Protein AF-A0A7Z2GE14-F1 (afdb_monomer_lite)

pLDDT: mean 82.76, std 15.71, range [41.56, 97.31]

Radius of gyration: 16.71 Å; chains: 1; bounding box: 50×32×50 Å

Organism: NCBI:txid2571747

Foldseek 3Di:
DFDKDKDWDDDPQWIKIKIWTDDPDPDPTDIDMQLATANDPVVNVVVVVVVVPFDADPLRATEDAQVVLVVRVVRRQPPPPLCPPPDWAGKDAAQQDPLGEGIDTDDDPDRCPVRCVSCVSSVVSCSNHYHYDDPVVVVVVVVVD

Structure (mmCIF, N/CA/C/O backbone):
data_AF-A0A7Z2GE14-F1
#
_entry.id   AF-A0A7Z2GE14-F1
#
loop_
_atom_site.group_PDB
_atom_site.id
_atom_site.type_symbol
_atom_site.label_atom_id
_atom_site.label_alt_id
_atom_site.label_comp_id
_atom_site.label_asym_id
_atom_site.label_entity_id
_atom_site.label_seq_id
_atom_site.pdbx_PDB_ins_code
_atom_site.Cartn_x
_atom_site.Cartn_y
_atom_site.Cartn_z
_atom_site.occupancy
_atom_site.B_iso_or_equiv
_atom_site.auth_seq_id
_atom_site.auth_comp_id
_atom_site.auth_asym_id
_atom_site.auth_atom_id
_atom_site.pdbx_PDB_model_num
ATOM 1 N N . MET A 1 1 ? 5.988 11.086 -23.458 1.00 41.56 1 MET A N 1
ATOM 2 C CA . MET A 1 1 ? 5.661 10.904 -22.033 1.00 41.56 1 MET A CA 1
ATOM 3 C C . MET A 1 1 ? 4.250 10.358 -22.035 1.00 41.56 1 MET A C 1
ATOM 5 O O . MET A 1 1 ? 3.370 11.052 -22.533 1.00 41.56 1 MET A O 1
ATOM 9 N N . ASP A 1 2 ? 4.077 9.086 -21.679 1.00 53.09 2 ASP A N 1
ATOM 10 C CA . ASP A 1 2 ? 2.764 8.438 -21.691 1.00 53.09 2 ASP A CA 1
ATOM 11 C C . ASP A 1 2 ? 1.831 9.194 -20.743 1.00 53.09 2 ASP A C 1
ATOM 13 O O . ASP A 1 2 ? 2.216 9.536 -19.623 1.00 53.09 2 ASP A O 1
ATOM 17 N N . ALA A 1 3 ? 0.632 9.535 -21.212 1.00 55.38 3 ALA A N 1
ATOM 18 C CA . ALA A 1 3 ? -0.340 10.235 -20.389 1.00 55.38 3 ALA A CA 1
ATOM 19 C C . ALA A 1 3 ? -0.845 9.265 -19.312 1.00 55.38 3 ALA A C 1
ATOM 21 O O . ALA A 1 3 ? -1.649 8.374 -19.591 1.00 55.38 3 ALA A O 1
ATOM 22 N N . ALA A 1 4 ? -0.341 9.418 -18.089 1.00 75.50 4 ALA A N 1
ATOM 23 C CA . ALA A 1 4 ? -0.911 8.777 -16.917 1.00 75.50 4 ALA A CA 1
ATOM 24 C C . ALA A 1 4 ? -2.027 9.676 -16.376 1.00 75.5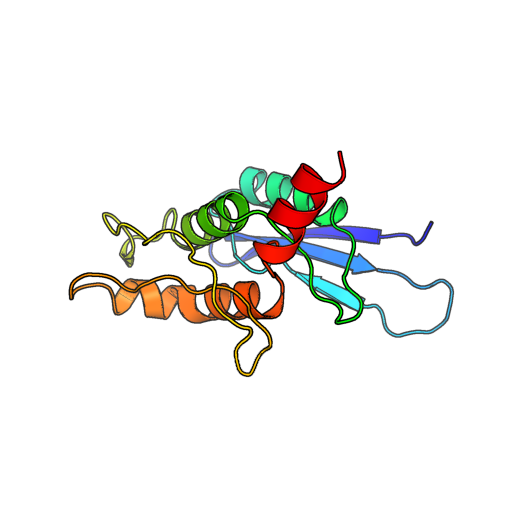0 4 ALA A C 1
ATOM 26 O O . ALA A 1 4 ? -1.770 10.807 -15.960 1.00 75.50 4 ALA A O 1
ATOM 27 N N . SER A 1 5 ? -3.264 9.188 -16.393 1.00 87.62 5 SER A N 1
ATOM 28 C CA . SER A 1 5 ? -4.360 9.806 -15.644 1.00 87.62 5 SER A CA 1
ATOM 29 C C . SER A 1 5 ? -4.538 9.066 -14.329 1.00 87.62 5 SER A C 1
ATOM 31 O O . SER A 1 5 ? -4.380 7.844 -14.274 1.00 87.62 5 SER A O 1
ATOM 33 N N . TRP A 1 6 ? -4.903 9.784 -13.278 1.00 91.75 6 TRP A N 1
ATOM 34 C CA . TRP A 1 6 ? -5.150 9.194 -11.973 1.00 91.75 6 TRP A CA 1
ATOM 35 C C . TRP A 1 6 ? -6.415 9.765 -11.345 1.00 91.75 6 TRP A C 1
ATOM 37 O O . TRP A 1 6 ? -6.845 10.864 -11.691 1.00 91.75 6 TRP A O 1
ATOM 47 N N . ASP A 1 7 ? -7.001 8.994 -10.436 1.00 94.69 7 ASP A N 1
ATOM 48 C CA . ASP A 1 7 ? -8.168 9.384 -9.652 1.00 94.69 7 ASP A CA 1
ATOM 49 C C . ASP A 1 7 ? -8.055 8.840 -8.222 1.00 94.69 7 ASP A C 1
ATOM 51 O O . ASP A 1 7 ? -7.312 7.888 -7.968 1.00 94.69 7 ASP A O 1
ATOM 55 N N . ILE A 1 8 ? -8.790 9.443 -7.289 1.00 96.00 8 ILE A N 1
ATOM 56 C CA . ILE A 1 8 ? -8.926 8.968 -5.912 1.00 96.00 8 ILE A CA 1
ATOM 57 C C . ILE A 1 8 ? -10.396 8.742 -5.615 1.00 96.00 8 ILE A C 1
ATOM 59 O O . ILE A 1 8 ? -11.186 9.684 -5.530 1.00 96.00 8 ILE A O 1
ATOM 63 N N . VAL A 1 9 ? -10.724 7.476 -5.394 1.00 96.25 9 VAL A N 1
ATOM 64 C CA . VAL A 1 9 ? -12.078 7.004 -5.136 1.00 96.25 9 VAL A CA 1
ATOM 65 C C . VAL A 1 9 ? -12.262 6.702 -3.659 1.00 96.25 9 VAL A C 1
ATOM 67 O O . VAL A 1 9 ? -11.378 6.150 -3.001 1.00 96.25 9 VAL A O 1
ATOM 70 N N . GLU A 1 10 ? -13.431 7.052 -3.140 1.00 96.19 10 GLU A N 1
ATOM 71 C CA . GLU A 1 10 ? -13.859 6.675 -1.800 1.00 96.19 10 GLU A CA 1
ATOM 72 C C . GLU A 1 10 ? -14.776 5.449 -1.878 1.00 96.19 10 GLU A C 1
ATOM 74 O O . GLU A 1 10 ? -15.734 5.418 -2.650 1.00 96.19 10 GLU A O 1
ATOM 79 N N . ALA A 1 11 ? -14.498 4.438 -1.059 1.00 90.38 11 ALA A N 1
ATOM 80 C CA . ALA A 1 11 ? -15.353 3.277 -0.872 1.00 90.38 11 ALA A CA 1
ATOM 81 C C . ALA A 1 11 ? -15.363 2.880 0.607 1.00 90.38 11 ALA A C 1
ATOM 83 O O . ALA A 1 11 ? -14.312 2.711 1.225 1.00 90.38 11 ALA A O 1
ATOM 84 N N . SER A 1 12 ? -16.558 2.729 1.183 1.00 88.50 12 SER A N 1
ATOM 85 C CA . SER A 1 12 ? -16.739 2.330 2.588 1.00 88.50 12 SER A CA 1
ATOM 86 C C . SER A 1 12 ? -15.988 3.227 3.590 1.00 88.50 12 SER A C 1
ATOM 88 O O . SER A 1 12 ? -15.430 2.734 4.568 1.00 88.50 12 SER A O 1
ATOM 90 N N . GLY A 1 13 ? -15.958 4.542 3.337 1.00 92.44 13 GLY A N 1
ATOM 91 C CA . GLY A 1 13 ? -15.285 5.526 4.195 1.00 92.44 13 GLY A CA 1
ATOM 92 C C . GLY A 1 13 ? -13.757 5.487 4.122 1.00 92.44 13 GLY A C 1
ATOM 93 O O . GLY A 1 13 ? -13.087 5.989 5.023 1.00 92.44 13 GLY A O 1
ATOM 94 N N . ARG A 1 14 ? -13.192 4.845 3.093 1.00 95.00 14 ARG A N 1
ATOM 95 C CA . ARG A 1 14 ? -11.748 4.762 2.861 1.00 95.00 14 ARG A CA 1
ATOM 96 C C . ARG A 1 14 ? -11.409 5.125 1.428 1.00 95.00 14 ARG A C 1
ATOM 98 O O . ARG A 1 14 ? -12.209 4.927 0.520 1.00 95.00 14 ARG A O 1
ATOM 105 N N . TYR A 1 15 ? -10.198 5.620 1.226 1.00 97.31 15 TYR A N 1
ATOM 106 C CA . TYR A 1 15 ? -9.755 6.176 -0.046 1.00 97.31 15 TYR A CA 1
ATOM 107 C C . TYR A 1 15 ? -8.769 5.237 -0.735 1.00 97.31 15 TYR A C 1
ATOM 109 O O . TYR A 1 15 ? -7.879 4.685 -0.089 1.00 97.31 15 TYR A O 1
ATOM 117 N N . LYS A 1 16 ? -8.906 5.064 -2.047 1.00 96.75 16 LYS A N 1
ATOM 118 C CA . LYS A 1 16 ? -7.936 4.378 -2.904 1.00 96.75 16 LYS A CA 1
ATOM 119 C C . LYS A 1 16 ? -7.588 5.265 -4.084 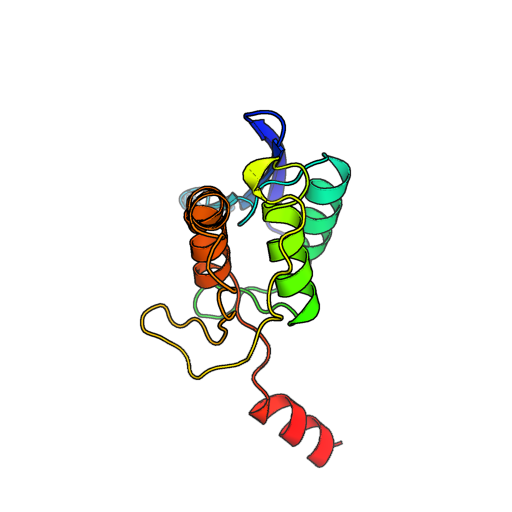1.00 96.75 16 LYS A C 1
ATOM 121 O O . LYS A 1 16 ? -8.466 5.926 -4.629 1.00 96.75 16 LYS A O 1
ATOM 126 N N . TRP A 1 17 ? -6.332 5.242 -4.505 1.00 96.62 17 TRP A N 1
ATOM 127 C CA . TRP A 1 17 ? -5.946 5.845 -5.774 1.00 96.62 17 TRP A CA 1
ATOM 128 C C . TRP A 1 17 ? -5.985 4.806 -6.897 1.00 96.62 17 TRP A C 1
ATOM 130 O O . TRP A 1 17 ? -5.793 3.612 -6.664 1.00 96.62 17 TRP A O 1
ATOM 140 N N . LEU A 1 18 ? -6.229 5.277 -8.116 1.00 94.31 18 LEU A N 1
ATOM 141 C CA . LEU A 1 18 ? -6.227 4.523 -9.365 1.00 94.31 18 LEU A CA 1
ATOM 142 C C . LEU A 1 18 ? -5.343 5.270 -10.361 1.00 94.31 18 LEU A C 1
ATOM 144 O O . LEU A 1 18 ? -5.498 6.475 -10.528 1.00 94.31 18 LEU A O 1
ATOM 148 N N . VAL A 1 19 ? -4.445 4.570 -11.043 1.00 91.06 19 VAL A N 1
ATOM 149 C CA . VAL A 1 19 ? -3.607 5.110 -12.119 1.00 91.06 19 VAL A CA 1
ATOM 150 C C . VAL A 1 19 ? -3.881 4.318 -13.387 1.00 91.06 19 VAL A C 1
ATOM 152 O O . VAL A 1 19 ? -3.768 3.094 -13.399 1.00 91.06 19 VAL A O 1
ATOM 155 N N . SER A 1 20 ? -4.232 5.024 -14.456 1.00 87.38 20 SER A N 1
ATOM 156 C CA . SE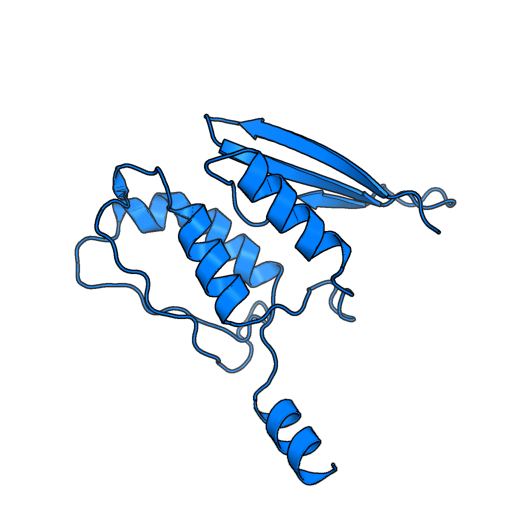R A 1 20 ? -4.382 4.467 -15.798 1.00 87.38 20 SER A CA 1
ATOM 157 C C . SER A 1 20 ? -3.196 4.900 -16.644 1.00 87.38 20 SER A C 1
ATOM 159 O O . SER A 1 20 ? -2.972 6.095 -16.836 1.00 87.38 20 SER A O 1
ATOM 161 N N . PHE A 1 21 ? -2.444 3.933 -17.160 1.00 79.81 21 PHE A N 1
ATOM 162 C CA . PHE A 1 21 ? -1.358 4.196 -18.097 1.00 79.81 21 PHE A CA 1
ATOM 163 C C . PHE A 1 21 ? -1.907 4.052 -19.517 1.00 79.81 21 PHE A C 1
ATOM 165 O O . PHE A 1 21 ? -2.244 2.945 -19.951 1.00 79.81 21 PHE A O 1
ATOM 172 N N . GLY A 1 22 ? -2.042 5.176 -20.222 1.00 66.94 22 GLY A N 1
ATOM 173 C CA . GLY A 1 22 ? -2.377 5.173 -21.641 1.00 66.94 22 GLY A CA 1
ATOM 174 C C . GLY A 1 22 ? -1.178 4.737 -22.479 1.00 66.94 22 GLY A C 1
ATOM 175 O O . GLY A 1 22 ? -0.074 5.224 -22.260 1.00 66.94 22 GLY A O 1
ATOM 176 N N . SER A 1 23 ? -1.388 3.865 -23.465 1.00 57.06 23 SER A N 1
ATOM 177 C CA . SER A 1 23 ? -0.441 3.692 -24.571 1.00 57.06 23 SER A CA 1
ATOM 178 C C . SER A 1 23 ? -0.926 4.467 -25.793 1.00 57.06 23 SER A C 1
ATOM 180 O O . SER A 1 23 ? -2.118 4.475 -26.092 1.00 57.06 23 SER A O 1
ATOM 182 N N . MET A 1 24 ? -0.008 5.072 -26.554 1.00 53.16 24 MET A N 1
ATOM 183 C CA . MET A 1 24 ? -0.334 5.655 -27.870 1.00 53.16 24 MET A CA 1
ATOM 184 C C . MET A 1 24 ? -0.692 4.586 -28.926 1.00 53.16 24 MET A C 1
ATOM 186 O O . MET A 1 24 ? -1.156 4.914 -30.015 1.00 53.16 24 MET A O 1
ATOM 190 N N . THR A 1 25 ? -0.481 3.305 -28.617 1.00 56.06 25 THR A N 1
ATOM 191 C CA . THR A 1 25 ? -0.890 2.130 -29.400 1.00 56.06 25 THR A CA 1
ATOM 192 C C . THR A 1 25 ? -2.193 1.528 -28.853 1.00 56.06 25 THR A C 1
ATOM 194 O O . THR A 1 25 ? -2.521 1.763 -27.693 1.00 56.06 25 THR A O 1
ATOM 197 N N . PRO A 1 26 ? -2.944 0.720 -29.628 1.00 54.22 26 PRO A N 1
ATOM 198 C CA . PRO A 1 26 ? -4.194 0.083 -29.186 1.00 54.22 26 PRO A CA 1
ATOM 199 C C . PRO A 1 26 ? -3.974 -1.075 -28.187 1.00 54.22 26 PRO A C 1
ATOM 201 O O . PRO A 1 26 ? -4.666 -2.092 -28.242 1.00 54.22 26 PRO A O 1
ATOM 204 N N . ALA A 1 27 ? -2.991 -0.960 -27.291 1.00 59.88 27 ALA A N 1
ATOM 205 C CA . ALA A 1 27 ? -2.827 -1.899 -26.194 1.00 59.88 27 ALA A CA 1
ATOM 206 C C . ALA A 1 27 ? -3.930 -1.66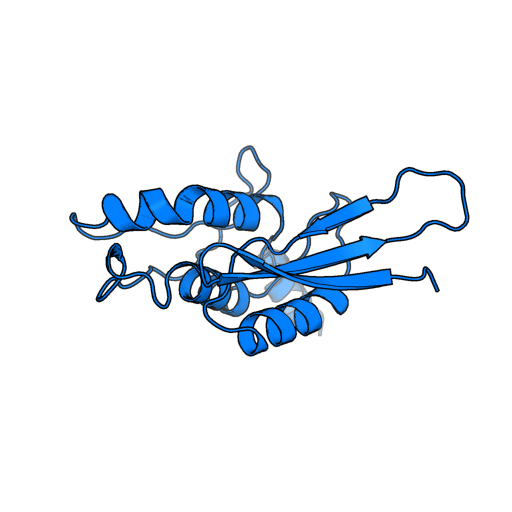6 -25.143 1.00 59.88 27 ALA A C 1
ATOM 208 O O . ALA A 1 27 ? -4.431 -0.545 -25.005 1.00 59.88 27 ALA A O 1
ATOM 209 N N . PRO A 1 28 ? -4.341 -2.711 -24.404 1.00 59.56 28 PRO A N 1
ATOM 210 C CA . PRO A 1 28 ? -5.288 -2.545 -23.312 1.00 59.56 28 PRO A CA 1
ATOM 211 C C . PRO A 1 28 ? -4.737 -1.547 -22.288 1.00 59.56 28 PRO A C 1
ATOM 213 O O . PRO A 1 28 ? -3.579 -1.647 -21.877 1.00 59.56 28 PRO A O 1
ATOM 216 N N . LEU A 1 29 ? -5.583 -0.600 -21.870 1.00 65.25 29 LEU A N 1
ATOM 217 C CA . LEU A 1 29 ? -5.293 0.304 -20.759 1.00 65.25 29 LEU A CA 1
ATOM 218 C C . LEU A 1 29 ? -4.870 -0.528 -19.548 1.00 65.25 29 LEU A C 1
ATOM 220 O O . LEU A 1 29 ? -5.632 -1.372 -19.073 1.00 65.25 29 LEU A O 1
ATOM 224 N N . SER A 1 30 ? -3.658 -0.292 -19.049 1.00 75.38 30 SER A N 1
ATOM 225 C CA . SER A 1 30 ? -3.241 -0.891 -17.785 1.00 75.38 30 SER A CA 1
ATOM 226 C C . SER A 1 30 ? -3.685 0.024 -16.652 1.00 75.38 30 SER A C 1
ATOM 228 O O . SER A 1 30 ? -3.297 1.192 -16.589 1.00 75.38 30 SER A O 1
ATOM 230 N N . VAL A 1 31 ? -4.548 -0.501 -15.786 1.00 83.19 31 VAL A N 1
ATOM 231 C CA . VAL A 1 31 ? -5.017 0.188 -14.583 1.00 83.19 31 VAL A CA 1
ATOM 232 C C . VAL A 1 31 ? -4.332 -0.445 -13.382 1.00 83.19 31 VAL A C 1
ATOM 234 O O . VAL A 1 31 ? -4.260 -1.671 -13.276 1.00 83.19 31 VAL A O 1
ATOM 237 N N . ARG A 1 32 ? -3.820 0.387 -12.479 1.00 87.94 32 ARG A N 1
ATOM 238 C CA . ARG A 1 32 ? -3.292 -0.036 -11.180 1.00 87.94 32 ARG A CA 1
ATOM 239 C C . ARG A 1 32 ? -3.975 0.743 -10.074 1.00 87.94 32 ARG A C 1
ATOM 241 O O . ARG A 1 32 ? -4.135 1.951 -10.197 1.00 87.94 32 ARG A O 1
ATOM 248 N N . ASP A 1 33 ? -4.345 0.065 -9.001 1.00 92.38 33 ASP A N 1
ATOM 249 C CA . ASP A 1 33 ? -4.891 0.681 -7.801 1.00 92.38 33 ASP A CA 1
ATOM 250 C C . ASP A 1 33 ? -3.910 0.601 -6.629 1.00 92.38 33 ASP A C 1
ATOM 252 O O . ASP A 1 33 ? -2.913 -0.130 -6.651 1.00 92.38 33 ASP A O 1
ATOM 256 N N . SER A 1 34 ? -4.204 1.373 -5.589 1.00 95.00 34 SER A N 1
ATOM 257 C CA . SER A 1 34 ? -3.466 1.314 -4.339 1.00 95.00 34 SER A CA 1
ATOM 258 C C . SER A 1 34 ? -3.586 -0.064 -3.685 1.00 95.00 34 SER A C 1
ATOM 260 O O . SER A 1 34 ? -4.674 -0.628 -3.534 1.00 95.00 34 SER A O 1
ATOM 262 N N . ALA A 1 35 ? -2.452 -0.593 -3.218 1.00 94.94 35 ALA A N 1
ATOM 263 C CA . ALA A 1 35 ? -2.406 -1.882 -2.525 1.00 94.94 35 ALA A CA 1
ATOM 264 C C . ALA A 1 35 ? -3.210 -1.890 -1.210 1.00 94.94 35 ALA A C 1
ATOM 266 O O . ALA A 1 35 ? -3.677 -2.942 -0.777 1.00 94.94 35 ALA A O 1
ATOM 267 N N . VAL A 1 36 ? -3.380 -0.720 -0.590 1.00 95.00 36 VAL A N 1
ATOM 268 C CA . VAL A 1 36 ? -4.166 -0.508 0.632 1.00 95.00 36 VAL A CA 1
ATOM 269 C C . VAL A 1 36 ? -5.195 0.594 0.400 1.00 95.00 36 VAL A C 1
ATOM 271 O O . VAL A 1 36 ? -5.054 1.414 -0.507 1.00 95.00 36 VAL A O 1
ATOM 274 N N . SER A 1 37 ? -6.229 0.621 1.225 1.00 95.25 37 SER A N 1
ATOM 275 C CA . SER A 1 37 ? -7.156 1.739 1.363 1.00 95.25 37 SER A CA 1
ATOM 276 C C . SER A 1 37 ? -6.744 2.614 2.549 1.00 95.25 37 SER A C 1
ATOM 278 O O . SER A 1 37 ? -6.296 2.106 3.579 1.00 95.25 37 SER A O 1
ATOM 280 N N . PHE A 1 38 ? -6.903 3.926 2.426 1.00 95.88 38 PHE A N 1
ATOM 281 C CA . PHE A 1 38 ? -6.444 4.922 3.395 1.00 95.88 38 PHE A CA 1
ATOM 282 C C . PHE A 1 38 ? -7.608 5.509 4.190 1.00 95.88 38 PHE A C 1
ATOM 284 O O . PHE A 1 38 ? -8.734 5.568 3.698 1.00 95.88 38 PHE A O 1
ATOM 291 N N . ALA A 1 39 ? -7.343 5.952 5.421 1.00 94.75 39 ALA A N 1
ATOM 292 C CA . ALA A 1 39 ? -8.376 6.534 6.277 1.00 94.75 39 ALA A CA 1
ATOM 293 C C . ALA A 1 39 ? -8.778 7.949 5.828 1.00 94.75 39 ALA A C 1
ATOM 295 O O . ALA A 1 39 ? -9.888 8.393 6.105 1.00 94.75 39 ALA A O 1
ATOM 296 N N . THR A 1 40 ? -7.885 8.655 5.130 1.00 96.19 40 THR A N 1
ATOM 297 C CA . THR A 1 40 ? -8.125 10.007 4.620 1.00 96.19 40 THR A CA 1
ATOM 298 C C . THR A 1 40 ? -7.694 10.129 3.164 1.00 96.19 40 THR A C 1
ATOM 300 O O . THR A 1 40 ? -6.858 9.362 2.675 1.00 96.19 40 THR A O 1
ATOM 303 N N . ARG A 1 41 ? -8.257 11.124 2.471 1.00 97.00 41 ARG A N 1
ATOM 304 C CA . ARG A 1 41 ? -7.868 11.466 1.102 1.00 97.00 41 ARG A CA 1
ATOM 305 C C . ARG A 1 41 ? -6.397 11.881 1.023 1.00 97.00 41 ARG A C 1
ATOM 307 O O . ARG A 1 41 ? -5.681 11.368 0.174 1.00 97.00 41 ARG A O 1
ATOM 314 N N . ASP A 1 42 ? -5.937 12.715 1.953 1.00 97.31 42 ASP A N 1
ATOM 315 C CA . ASP A 1 42 ? -4.552 13.204 2.010 1.00 97.31 42 ASP A CA 1
ATOM 316 C C . ASP A 1 42 ? -3.527 12.063 2.120 1.00 97.31 42 ASP A C 1
ATOM 318 O O . ASP A 1 42 ? -2.459 12.110 1.510 1.00 97.31 42 ASP A O 1
ATOM 322 N N . GLU A 1 43 ? -3.845 11.008 2.877 1.00 96.44 43 GLU A N 1
ATOM 323 C CA . GLU A 1 43 ? -2.995 9.817 2.968 1.00 96.44 43 GLU A CA 1
ATOM 324 C C . GLU A 1 43 ? -2.912 9.075 1.627 1.00 96.44 43 GLU A C 1
ATOM 326 O O . GLU A 1 43 ? -1.821 8.661 1.226 1.00 96.44 43 GLU A O 1
ATOM 331 N N . ALA A 1 44 ? -4.037 8.957 0.913 1.00 97.31 44 ALA A N 1
ATOM 332 C CA . ALA A 1 44 ? -4.068 8.370 -0.424 1.00 97.31 44 ALA A CA 1
ATOM 333 C C . ALA A 1 44 ? -3.300 9.226 -1.444 1.00 97.31 44 ALA A C 1
ATOM 335 O O . ALA A 1 44 ? -2.545 8.680 -2.244 1.00 97.31 44 ALA A O 1
ATOM 336 N N . GLU A 1 45 ? -3.437 10.553 -1.396 1.00 97.12 45 GLU A N 1
ATOM 337 C CA . GLU A 1 45 ? -2.706 11.490 -2.262 1.00 97.12 45 GLU A CA 1
ATOM 338 C C . GLU A 1 45 ? -1.196 11.419 -2.020 1.00 97.12 45 GLU A C 1
ATOM 340 O O . GLU A 1 45 ? -0.411 11.348 -2.969 1.00 97.12 45 GLU A O 1
ATOM 345 N N . LYS A 1 46 ? -0.778 11.362 -0.751 1.00 96.69 46 LYS A N 1
ATOM 346 C CA . LYS A 1 46 ? 0.631 11.202 -0.381 1.00 96.69 46 LYS A CA 1
ATOM 347 C C . LYS A 1 46 ? 1.205 9.892 -0.923 1.00 96.69 46 LYS A C 1
ATOM 349 O O . LYS A 1 46 ? 2.306 9.898 -1.479 1.00 96.69 46 LYS A O 1
ATOM 354 N N . ASP A 1 47 ? 0.486 8.778 -0.772 1.00 97.12 47 ASP A N 1
ATOM 355 C CA . ASP A 1 47 ? 0.955 7.493 -1.294 1.00 97.12 47 ASP A CA 1
ATOM 356 C C . ASP A 1 47 ? 0.959 7.441 -2.827 1.00 97.12 47 ASP A C 1
ATOM 358 O O . ASP A 1 47 ? 1.910 6.917 -3.405 1.00 97.12 47 ASP A O 1
ATOM 362 N N . LEU A 1 48 ? -0.043 8.026 -3.490 1.00 96.12 48 LEU A N 1
ATOM 363 C CA . LEU A 1 48 ? -0.066 8.167 -4.947 1.00 96.12 48 LEU A CA 1
ATOM 364 C C . LEU A 1 48 ? 1.161 8.943 -5.435 1.00 96.12 48 LEU A C 1
ATOM 366 O O . LEU A 1 48 ? 1.849 8.500 -6.353 1.00 96.12 48 LEU A O 1
ATOM 370 N N . GLY A 1 49 ? 1.476 10.068 -4.790 1.00 94.81 49 GLY A N 1
ATOM 371 C CA . GLY A 1 49 ? 2.671 10.850 -5.096 1.00 94.81 49 GLY A CA 1
ATOM 372 C C . GLY A 1 49 ? 3.952 10.028 -4.944 1.00 94.81 49 GLY A C 1
ATOM 373 O O . GLY A 1 49 ? 4.816 10.068 -5.818 1.00 94.81 49 GLY A O 1
ATOM 374 N N . ALA A 1 50 ? 4.068 9.224 -3.884 1.00 94.31 50 ALA A N 1
ATOM 375 C CA . ALA A 1 50 ? 5.198 8.310 -3.723 1.00 94.31 50 ALA A CA 1
ATOM 376 C C . ALA A 1 50 ? 5.231 7.237 -4.825 1.00 94.31 50 ALA A C 1
ATOM 378 O O . ALA A 1 50 ? 6.292 6.974 -5.386 1.00 94.31 50 ALA A O 1
ATOM 379 N N . PHE A 1 51 ? 4.080 6.656 -5.172 1.00 93.81 51 PHE A N 1
ATOM 380 C CA . PHE A 1 51 ? 3.949 5.616 -6.189 1.00 93.81 51 PHE A CA 1
ATOM 381 C C . PHE A 1 51 ? 4.345 6.093 -7.591 1.00 93.81 51 PHE A C 1
ATOM 383 O O . PHE A 1 51 ? 5.079 5.388 -8.279 1.00 93.81 51 PHE A O 1
ATOM 390 N N . LEU A 1 52 ? 3.919 7.291 -7.999 1.00 91.69 52 LEU A N 1
ATOM 391 C CA . LEU A 1 52 ? 4.236 7.855 -9.319 1.00 91.69 52 LEU A CA 1
ATOM 392 C C . LEU A 1 52 ? 5.741 8.091 -9.535 1.00 91.69 52 LEU A C 1
ATOM 394 O O . LEU A 1 52 ? 6.178 8.219 -10.674 1.00 91.69 52 LEU A O 1
ATOM 398 N N . ASN A 1 53 ? 6.531 8.122 -8.457 1.00 90.75 53 ASN A N 1
ATOM 399 C CA . ASN A 1 53 ? 7.988 8.245 -8.506 1.00 90.75 53 ASN A CA 1
ATOM 400 C C . ASN A 1 53 ? 8.720 6.889 -8.493 1.00 90.75 53 ASN A C 1
ATOM 402 O O . ASN A 1 53 ? 9.951 6.861 -8.511 1.00 90.75 53 ASN A O 1
ATOM 406 N N . LEU A 1 54 ? 8.000 5.764 -8.421 1.00 90.12 54 LEU A N 1
ATOM 407 C CA . LEU A 1 54 ? 8.609 4.437 -8.423 1.00 90.12 54 LEU A CA 1
ATOM 408 C C . LEU A 1 54 ? 8.821 3.931 -9.846 1.00 90.12 54 LEU A C 1
ATOM 410 O O . LEU A 1 54 ? 7.906 3.907 -10.667 1.00 90.12 54 LEU A O 1
ATOM 414 N N . GLU A 1 55 ? 10.016 3.409 -10.095 1.00 88.62 55 GLU A N 1
ATOM 415 C CA . GLU A 1 55 ? 10.295 2.665 -11.315 1.00 88.62 55 GLU A CA 1
ATOM 416 C C . GLU A 1 55 ? 9.874 1.196 -11.148 1.00 88.62 55 GLU A C 1
ATOM 418 O O . GLU A 1 55 ? 10.233 0.553 -10.149 1.00 88.62 55 GLU A O 1
ATOM 423 N N . PRO A 1 56 ? 9.113 0.635 -12.104 1.00 89.38 56 PRO A N 1
ATOM 424 C CA . PRO A 1 56 ? 8.789 -0.778 -12.086 1.00 89.38 56 PRO A CA 1
ATOM 425 C C . PRO A 1 56 ? 10.045 -1.615 -12.354 1.00 89.38 56 PRO A C 1
ATOM 427 O O . PRO A 1 56 ? 10.884 -1.298 -13.196 1.00 89.38 56 PRO A O 1
ATOM 430 N N . ARG A 1 57 ? 10.148 -2.740 -11.656 1.00 89.00 57 ARG A N 1
ATOM 431 C CA . ARG A 1 57 ? 11.108 -3.807 -11.938 1.00 89.00 57 ARG A CA 1
ATOM 432 C C . ARG A 1 57 ? 10.706 -4.558 -13.210 1.00 89.00 57 ARG A C 1
ATOM 434 O O . ARG A 1 57 ? 9.576 -4.460 -13.684 1.00 89.00 57 ARG A O 1
ATOM 441 N N . SER A 1 58 ? 11.614 -5.393 -13.715 1.00 86.94 58 SER A N 1
ATOM 442 C CA . SER A 1 58 ? 11.368 -6.260 -14.879 1.00 86.94 58 SER A CA 1
ATOM 443 C C . SER A 1 58 ? 10.204 -7.242 -14.696 1.00 86.94 58 SER A C 1
ATOM 445 O O . SER A 1 58 ? 9.610 -7.674 -15.676 1.00 86.94 58 SER A O 1
ATOM 447 N N . ASP A 1 59 ? 9.873 -7.584 -13.451 1.00 84.44 59 ASP A N 1
ATOM 448 C CA . ASP A 1 59 ? 8.743 -8.441 -13.072 1.00 84.44 59 ASP A CA 1
ATOM 449 C C . ASP A 1 59 ? 7.425 -7.658 -12.876 1.00 84.44 59 ASP A C 1
ATOM 451 O O . ASP A 1 59 ? 6.411 -8.232 -12.485 1.00 84.44 59 ASP A O 1
ATOM 455 N N . GLY A 1 60 ? 7.422 -6.345 -13.135 1.00 87.62 60 GLY A N 1
ATOM 456 C CA . GLY A 1 60 ? 6.251 -5.480 -12.993 1.00 87.62 60 GLY A CA 1
ATOM 457 C C . GLY A 1 60 ? 5.891 -5.104 -11.550 1.00 87.62 60 GLY A C 1
ATOM 458 O O . GLY A 1 60 ? 4.838 -4.488 -11.344 1.00 87.62 60 GLY A O 1
ATOM 459 N N . THR A 1 61 ? 6.733 -5.465 -10.575 1.00 92.19 61 THR A N 1
ATOM 460 C CA . THR A 1 61 ? 6.639 -5.048 -9.164 1.00 92.19 61 THR A CA 1
ATOM 461 C C . THR A 1 61 ? 7.471 -3.790 -8.908 1.00 92.19 61 THR A C 1
ATOM 463 O O . THR A 1 61 ? 8.214 -3.342 -9.775 1.00 92.19 61 THR A O 1
ATOM 466 N N . PHE A 1 62 ? 7.376 -3.204 -7.717 1.00 94.00 62 PHE A N 1
ATOM 467 C CA . PHE A 1 62 ? 8.098 -1.980 -7.361 1.00 94.00 62 PHE A CA 1
ATOM 468 C C . PHE A 1 62 ? 8.964 -2.198 -6.121 1.00 94.00 62 PHE A C 1
ATOM 470 O O . PHE A 1 62 ? 8.675 -3.061 -5.291 1.00 94.00 62 PHE A O 1
ATOM 477 N N . VAL A 1 63 ? 10.025 -1.406 -5.965 1.00 94.75 63 VAL A N 1
ATOM 478 C CA . VAL A 1 63 ? 10.855 -1.430 -4.751 1.00 94.75 63 VAL A CA 1
ATOM 479 C C . VAL A 1 63 ? 10.440 -0.295 -3.823 1.00 94.75 63 VAL A C 1
ATOM 481 O O . VAL A 1 63 ? 10.423 0.857 -4.237 1.00 94.75 63 VAL A O 1
ATOM 484 N N . ARG A 1 64 ? 10.156 -0.616 -2.560 1.00 94.94 64 ARG A N 1
ATOM 485 C CA . ARG A 1 64 ? 9.891 0.355 -1.488 1.00 94.94 64 ARG A CA 1
ATOM 486 C C . ARG A 1 64 ? 10.767 0.085 -0.272 1.00 94.94 64 ARG A C 1
ATOM 488 O O . ARG A 1 64 ? 11.256 -1.030 -0.082 1.00 94.94 64 ARG A O 1
ATOM 495 N N . SER A 1 65 ? 10.995 1.100 0.556 1.00 93.44 65 SER A N 1
ATOM 496 C CA . SER A 1 65 ? 11.760 0.926 1.791 1.00 93.44 65 SER A CA 1
ATOM 497 C C . SER A 1 65 ? 10.985 0.054 2.791 1.00 93.44 65 SER A C 1
ATOM 499 O O . SER A 1 65 ? 9.766 -0.077 2.708 1.00 93.44 65 SER A O 1
ATOM 501 N N . LYS A 1 66 ? 11.676 -0.544 3.773 1.00 92.94 66 LYS A N 1
ATOM 502 C CA . LYS A 1 66 ? 10.985 -1.258 4.864 1.00 92.94 66 LYS A CA 1
ATOM 503 C C . LYS A 1 66 ? 10.028 -0.343 5.624 1.00 92.94 66 LYS A C 1
ATOM 505 O O . LYS A 1 66 ? 8.929 -0.772 5.944 1.00 92.94 66 LYS A O 1
ATOM 510 N N . THR A 1 67 ? 10.452 0.895 5.872 1.00 92.44 67 THR A N 1
ATOM 511 C CA . THR A 1 67 ? 9.640 1.910 6.544 1.00 92.44 67 THR A CA 1
ATOM 512 C C . THR A 1 67 ? 8.381 2.216 5.742 1.00 92.44 67 THR A C 1
ATOM 514 O O . THR A 1 67 ? 7.311 2.284 6.325 1.00 92.44 67 THR A O 1
ATOM 517 N N . ASP A 1 68 ? 8.475 2.305 4.414 1.00 94.50 68 ASP A N 1
ATOM 518 C CA . ASP A 1 68 ? 7.307 2.591 3.574 1.00 94.50 68 ASP A CA 1
ATOM 519 C C . ASP A 1 68 ? 6.300 1.434 3.634 1.00 94.50 68 ASP A C 1
ATOM 521 O O . ASP A 1 68 ? 5.095 1.664 3.683 1.00 94.50 68 ASP A O 1
ATOM 525 N N . ILE A 1 69 ? 6.774 0.179 3.651 1.00 95.12 69 ILE A N 1
ATOM 526 C CA . ILE A 1 69 ? 5.885 -0.982 3.815 1.00 95.12 69 ILE A CA 1
ATOM 527 C C . ILE A 1 69 ? 5.279 -1.007 5.225 1.00 95.12 69 ILE A C 1
ATOM 529 O O . ILE A 1 69 ? 4.082 -1.257 5.349 1.00 95.12 69 ILE A O 1
ATOM 533 N N . ASP A 1 70 ? 6.055 -0.708 6.272 1.00 92.12 70 ASP A N 1
ATOM 534 C CA . ASP A 1 70 ? 5.540 -0.576 7.644 1.00 92.12 70 ASP A CA 1
ATOM 535 C C . ASP A 1 70 ? 4.441 0.507 7.725 1.00 92.12 70 ASP A C 1
ATOM 537 O O . ASP A 1 70 ? 3.396 0.289 8.338 1.00 92.12 70 ASP A O 1
ATOM 541 N N . GLU A 1 71 ? 4.640 1.658 7.073 1.00 92.94 71 GLU A N 1
ATOM 542 C CA . GLU A 1 71 ? 3.665 2.754 7.017 1.00 92.94 71 GLU A CA 1
ATOM 543 C C . GLU A 1 71 ? 2.398 2.374 6.246 1.00 92.94 71 GLU A C 1
ATOM 545 O O . GLU A 1 71 ? 1.299 2.710 6.686 1.00 92.94 71 GLU A O 1
ATOM 550 N N . LEU A 1 72 ? 2.521 1.638 5.138 1.00 94.94 72 LEU A N 1
ATOM 551 C CA . LEU A 1 72 ? 1.373 1.137 4.377 1.00 94.94 72 LEU A CA 1
ATOM 552 C C . LEU A 1 72 ? 0.569 0.099 5.165 1.00 94.94 72 LEU A C 1
ATOM 554 O O . LEU A 1 72 ? -0.661 0.144 5.159 1.00 94.94 72 LEU A O 1
ATOM 558 N N . LEU A 1 73 ? 1.244 -0.801 5.886 1.00 91.62 73 LEU A N 1
ATOM 559 C CA . LEU A 1 73 ? 0.587 -1.743 6.796 1.00 91.62 73 LEU A CA 1
ATOM 560 C C . LEU A 1 73 ? -0.146 -0.999 7.920 1.00 91.62 73 LEU A C 1
ATOM 562 O O . LEU A 1 73 ? -1.290 -1.326 8.226 1.00 91.62 73 LEU A O 1
ATOM 566 N N . ALA A 1 74 ? 0.472 0.039 8.492 1.00 90.25 74 ALA A N 1
ATOM 567 C CA . ALA A 1 74 ? -0.170 0.891 9.490 1.00 90.25 74 ALA A CA 1
ATOM 568 C C . ALA A 1 74 ? -1.362 1.676 8.910 1.00 90.25 74 ALA A C 1
ATOM 570 O O . ALA A 1 74 ? -2.378 1.845 9.584 1.00 90.25 74 ALA A O 1
ATOM 571 N N . ALA A 1 75 ? -1.272 2.142 7.663 1.00 92.50 75 ALA A N 1
ATOM 572 C CA . ALA A 1 75 ? -2.364 2.834 6.986 1.00 92.50 75 ALA A CA 1
ATOM 573 C C . ALA A 1 75 ? -3.563 1.908 6.746 1.00 92.50 75 ALA A C 1
ATOM 575 O O . ALA A 1 75 ? -4.694 2.312 7.020 1.00 92.50 75 ALA A O 1
ATOM 576 N N . ALA A 1 76 ? -3.320 0.659 6.329 1.00 90.94 76 ALA A N 1
ATOM 577 C CA . ALA A 1 76 ? -4.360 -0.343 6.084 1.00 90.94 76 ALA A CA 1
ATOM 578 C C . ALA A 1 76 ? -5.268 -0.557 7.306 1.00 90.94 76 ALA A C 1
ATOM 580 O O . ALA A 1 76 ? -6.470 -0.762 7.165 1.00 90.94 76 ALA A O 1
ATOM 581 N N . VAL A 1 77 ? -4.715 -0.459 8.515 1.00 89.00 77 VAL A N 1
ATOM 582 C CA . VAL A 1 77 ? -5.409 -0.788 9.773 1.00 89.00 77 VAL A CA 1
ATOM 583 C C . VAL A 1 77 ? -5.924 0.445 10.517 1.00 89.00 77 VAL A C 1
ATOM 585 O O . VAL A 1 77 ? -6.819 0.342 11.355 1.00 89.00 77 VAL A O 1
ATOM 588 N N . ARG A 1 78 ? -5.377 1.628 10.215 1.00 88.75 78 ARG A N 1
ATOM 589 C CA . ARG A 1 78 ? -5.739 2.891 10.864 1.00 88.75 78 ARG A CA 1
ATOM 590 C C . ARG A 1 78 ? -7.224 3.192 10.682 1.00 88.75 78 ARG A C 1
ATOM 592 O O . ARG A 1 78 ? -7.743 3.126 9.568 1.00 88.75 78 ARG A O 1
ATOM 599 N N . GLY A 1 79 ? -7.894 3.556 11.773 1.00 85.06 79 GLY A N 1
ATOM 600 C CA . GLY A 1 79 ? -9.324 3.876 11.770 1.00 85.06 79 GLY A CA 1
ATOM 601 C C . GLY A 1 79 ? -10.245 2.655 11.675 1.00 85.06 79 GLY A C 1
ATOM 602 O O . GLY A 1 79 ? -11.450 2.825 11.520 1.00 85.06 79 GLY A O 1
ATOM 603 N N . ARG A 1 80 ? -9.711 1.426 11.761 1.00 86.88 80 ARG A N 1
ATOM 604 C CA . ARG A 1 80 ? -10.517 0.208 11.905 1.00 86.88 80 ARG A CA 1
ATOM 605 C C . ARG A 1 80 ? -10.635 -0.137 13.385 1.00 86.88 80 ARG A C 1
ATOM 607 O O . ARG A 1 80 ? -9.638 -0.484 14.010 1.00 86.88 80 ARG A O 1
ATOM 614 N N . THR A 1 81 ? -11.852 -0.112 13.916 1.00 85.06 81 THR A N 1
ATOM 615 C CA . THR A 1 81 ? -12.150 -0.412 15.330 1.00 85.06 81 THR A CA 1
ATOM 616 C C . THR A 1 81 ? -11.610 -1.773 15.775 1.00 85.06 81 THR A C 1
ATOM 618 O O . THR A 1 81 ? -11.019 -1.891 16.840 1.00 85.06 81 THR A O 1
ATOM 621 N N . HIS A 1 82 ? -11.708 -2.797 14.922 1.00 82.19 82 HIS A N 1
ATOM 622 C CA . HIS A 1 82 ? -11.167 -4.137 15.191 1.00 82.19 82 HIS A CA 1
ATOM 623 C C . HIS A 1 82 ? -9.634 -4.208 15.262 1.00 82.19 82 HIS A C 1
ATOM 625 O O . HIS A 1 82 ? -9.096 -5.242 15.648 1.00 82.19 82 HIS A O 1
ATOM 631 N N . CYS A 1 83 ? -8.937 -3.149 14.850 1.00 82.75 83 CYS A N 1
ATOM 632 C CA . CYS A 1 83 ? -7.483 -3.062 14.841 1.00 82.75 83 CYS A CA 1
ATOM 633 C C . CYS A 1 83 ? -6.932 -2.104 15.910 1.00 82.75 83 CYS A C 1
ATOM 635 O O . CYS A 1 83 ? -5.720 -1.889 15.971 1.00 82.75 83 CYS A O 1
ATOM 637 N N . GLU A 1 84 ? -7.788 -1.502 16.738 1.00 79.06 84 GLU A N 1
ATOM 638 C CA . GLU A 1 84 ? -7.350 -0.580 17.785 1.00 79.06 84 GLU A CA 1
ATOM 639 C C . GLU A 1 84 ? -6.479 -1.287 18.830 1.00 79.06 84 GLU A C 1
ATOM 641 O O . GLU A 1 84 ? -6.751 -2.409 19.250 1.00 79.06 84 GLU A O 1
ATOM 646 N N . GLY A 1 85 ? -5.385 -0.636 19.235 1.00 72.50 85 GLY A N 1
ATOM 647 C CA . GLY A 1 85 ? -4.437 -1.186 20.212 1.00 72.50 85 GLY A CA 1
ATOM 648 C C . GLY A 1 85 ? -3.528 -2.302 19.682 1.00 72.50 85 GLY A C 1
ATOM 649 O O . GLY A 1 85 ? -2.630 -2.744 20.399 1.00 72.50 85 GLY A O 1
ATOM 650 N N . LEU A 1 86 ? -3.697 -2.728 18.427 1.00 74.31 86 LEU A N 1
ATOM 651 C CA . LEU A 1 86 ? -2.855 -3.746 17.810 1.00 74.31 86 LEU A CA 1
ATOM 652 C C . LEU A 1 86 ? -1.517 -3.144 17.336 1.00 74.31 86 LEU A C 1
ATOM 654 O O . LEU A 1 86 ? -1.466 -2.250 16.493 1.00 74.31 86 LEU A O 1
ATOM 658 N N . TRP A 1 87 ? -0.405 -3.689 17.845 1.00 65.62 87 TRP A N 1
ATOM 659 C CA . TRP A 1 87 ? 0.953 -3.412 17.360 1.00 65.62 87 TRP A CA 1
ATOM 660 C C . TRP A 1 87 ? 1.458 -4.366 16.256 1.00 65.62 87 TRP A C 1
ATOM 662 O O . TRP A 1 87 ? 1.769 -5.524 16.527 1.00 65.62 87 TRP A O 1
ATOM 672 N N . PHE A 1 88 ? 1.628 -3.873 15.026 1.00 70.62 88 PHE A N 1
ATOM 673 C CA . PHE A 1 88 ? 2.180 -4.660 13.914 1.00 70.62 88 PHE A CA 1
ATOM 674 C C . PHE A 1 88 ? 3.695 -4.833 14.052 1.00 70.62 88 PHE A C 1
ATOM 676 O O . PHE A 1 88 ? 4.435 -3.854 14.187 1.00 70.62 88 PHE A O 1
ATOM 683 N N . ALA A 1 89 ? 4.175 -6.078 13.971 1.00 67.50 89 ALA A N 1
ATOM 684 C CA . ALA A 1 89 ? 5.607 -6.324 13.906 1.00 67.50 89 ALA A CA 1
ATOM 685 C C . ALA A 1 89 ? 6.190 -5.748 12.612 1.00 67.50 89 ALA A C 1
ATOM 687 O O . ALA A 1 89 ? 5.639 -5.941 11.529 1.00 67.50 89 ALA A O 1
ATOM 688 N N . LYS A 1 90 ? 7.340 -5.079 12.736 1.00 85.31 90 LYS A N 1
ATOM 689 C CA . LYS A 1 90 ? 8.037 -4.475 11.598 1.00 85.31 90 LYS A CA 1
ATOM 690 C C . LYS A 1 90 ? 8.419 -5.506 10.545 1.00 85.31 90 LYS A C 1
ATOM 692 O O . LYS A 1 90 ? 8.824 -6.630 10.863 1.00 85.31 90 LYS A O 1
ATOM 697 N N . VAL A 1 91 ? 8.394 -5.069 9.296 1.00 90.62 91 VAL A N 1
ATOM 698 C CA . VAL A 1 91 ? 8.740 -5.856 8.121 1.00 90.62 91 VAL A CA 1
ATOM 699 C C . VAL A 1 91 ? 10.189 -6.345 8.185 1.00 90.62 91 VAL A C 1
ATOM 701 O O . VAL A 1 91 ? 11.169 -5.600 8.334 1.00 90.62 91 VAL A O 1
ATOM 704 N N 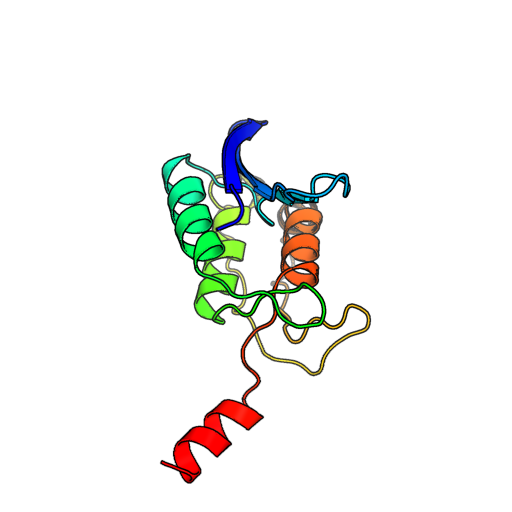. GLN A 1 92 ? 10.350 -7.651 8.014 1.00 89.81 92 GLN A N 1
ATOM 705 C CA . GLN A 1 92 ? 11.632 -8.332 7.953 1.00 89.81 92 GLN A CA 1
ATOM 706 C C . GLN A 1 92 ? 11.904 -8.825 6.540 1.00 89.81 92 GLN A C 1
ATOM 708 O O . GLN A 1 92 ? 10.997 -9.209 5.811 1.00 89.81 92 GLN A O 1
ATOM 713 N N . TRP A 1 93 ? 13.183 -8.816 6.170 1.00 92.00 93 TRP A N 1
ATOM 714 C CA . TRP A 1 93 ? 13.597 -9.373 4.888 1.00 92.00 93 TRP A CA 1
ATOM 715 C C . TRP A 1 93 ? 13.602 -10.895 4.981 1.00 92.00 93 TRP A C 1
ATOM 717 O O . TRP A 1 93 ? 13.962 -11.434 6.029 1.00 92.00 93 TRP A O 1
ATOM 727 N N . GLN A 1 94 ? 13.226 -11.552 3.892 1.00 91.00 94 GLN A N 1
ATOM 728 C CA . GLN A 1 94 ? 13.341 -12.992 3.690 1.00 91.00 94 GLN A CA 1
ATOM 729 C C . GLN A 1 94 ? 13.762 -13.277 2.246 1.00 91.00 94 GLN A C 1
ATOM 731 O O . GLN A 1 94 ? 13.648 -12.404 1.383 1.00 91.00 94 GLN A O 1
ATOM 736 N N . GLU A 1 95 ? 14.210 -14.505 1.984 1.00 92.25 95 GLU A N 1
ATOM 737 C CA . GLU A 1 95 ? 14.330 -14.982 0.605 1.00 92.25 95 GLU A CA 1
ATOM 738 C C . GLU A 1 95 ? 12.962 -14.897 -0.097 1.00 92.25 95 GLU A C 1
ATOM 740 O O . GLU A 1 95 ? 11.937 -15.061 0.576 1.00 92.25 95 GLU A O 1
ATOM 745 N N . PRO A 1 96 ? 12.922 -14.615 -1.413 1.00 93.81 96 PRO A N 1
ATOM 746 C CA . PRO A 1 96 ? 11.676 -14.588 -2.167 1.00 93.81 96 PRO A CA 1
ATOM 747 C C . PRO A 1 96 ? 10.861 -15.868 -1.959 1.00 93.81 96 PRO A C 1
ATOM 749 O O . PRO A 1 96 ? 11.378 -16.972 -2.117 1.00 93.81 96 PRO A O 1
ATOM 752 N N . ASP A 1 97 ? 9.592 -15.706 -1.600 1.00 92.69 97 ASP A N 1
ATOM 753 C CA . ASP A 1 97 ? 8.644 -16.815 -1.482 1.00 92.69 97 ASP A CA 1
ATOM 754 C C . ASP A 1 97 ? 8.008 -17.187 -2.836 1.00 92.69 97 ASP A C 1
ATOM 756 O O . ASP A 1 97 ? 8.430 -16.714 -3.891 1.00 92.69 97 ASP A O 1
ATOM 760 N N . GLU A 1 98 ? 6.982 -18.042 -2.821 1.00 91.12 98 GLU A N 1
ATOM 761 C CA . GLU A 1 98 ? 6.300 -18.549 -4.024 1.00 91.12 98 GLU A CA 1
ATOM 762 C C . GLU A 1 98 ? 5.668 -17.450 -4.895 1.00 91.12 98 GLU A C 1
ATOM 764 O O . GLU A 1 98 ? 5.505 -17.638 -6.098 1.00 91.12 98 GLU A O 1
ATOM 769 N N . VAL A 1 99 ? 5.350 -16.284 -4.318 1.00 87.62 99 VAL A N 1
ATOM 770 C CA . VAL A 1 99 ? 4.859 -15.110 -5.065 1.00 87.62 99 VAL A CA 1
ATOM 771 C C . VAL A 1 99 ? 5.979 -14.101 -5.355 1.00 87.62 99 VAL A C 1
ATOM 773 O O . VAL A 1 99 ? 5.736 -12.979 -5.807 1.00 87.62 99 VAL A O 1
ATOM 776 N N . GLY A 1 100 ? 7.226 -14.487 -5.079 1.00 91.56 100 GLY A N 1
ATOM 777 C CA . GLY A 1 100 ? 8.433 -13.688 -5.235 1.00 91.56 100 GLY A CA 1
ATOM 778 C C . GLY A 1 100 ? 8.591 -12.586 -4.188 1.00 91.56 100 GLY A C 1
ATOM 779 O O . GLY A 1 100 ? 9.460 -11.729 -4.359 1.00 91.56 100 GLY A O 1
ATOM 780 N N . CYS A 1 101 ? 7.762 -12.545 -3.141 1.00 94.38 101 CYS A N 1
ATOM 781 C CA . CYS A 1 101 ? 7.829 -11.519 -2.106 1.00 94.38 101 CYS A CA 1
ATOM 782 C C . CYS A 1 101 ? 9.025 -11.778 -1.181 1.00 94.38 101 CYS A C 1
ATOM 784 O O . CYS A 1 101 ? 9.164 -12.848 -0.593 1.00 94.38 101 CYS A O 1
ATOM 786 N N . ASN A 1 102 ? 9.893 -10.778 -1.024 1.00 94.69 102 ASN A N 1
ATOM 787 C CA . ASN A 1 102 ? 11.131 -10.888 -0.245 1.00 94.69 102 ASN A CA 1
ATOM 788 C C . ASN A 1 102 ? 11.019 -10.277 1.159 1.00 94.69 102 ASN A C 1
ATOM 790 O O . ASN A 1 102 ? 12.012 -9.868 1.772 1.00 94.69 102 ASN A O 1
ATOM 794 N N . TRP A 1 103 ? 9.795 -10.171 1.669 1.00 94.12 103 TRP A N 1
ATOM 795 C CA . TRP A 1 103 ? 9.554 -9.684 3.012 1.00 94.12 103 TRP A CA 1
ATOM 796 C C . TRP A 1 103 ? 8.382 -10.380 3.695 1.00 94.12 103 TRP A C 1
ATOM 798 O O . TRP A 1 103 ? 7.443 -10.867 3.066 1.00 94.12 103 TRP A O 1
ATOM 808 N N . ARG A 1 104 ? 8.462 -10.417 5.022 1.00 90.00 104 ARG A N 1
ATOM 809 C CA . ARG A 1 104 ? 7.444 -10.957 5.922 1.00 90.00 104 ARG A CA 1
ATOM 810 C C . ARG A 1 104 ? 7.219 -10.001 7.081 1.00 90.00 104 ARG A C 1
ATOM 812 O O . ARG A 1 104 ? 8.114 -9.236 7.436 1.00 90.00 104 ARG A O 1
ATOM 819 N N . PHE A 1 105 ? 6.064 -10.102 7.712 1.00 84.25 105 PHE A N 1
ATOM 820 C CA . PHE A 1 105 ? 5.790 -9.496 9.009 1.00 84.25 105 PHE A CA 1
ATOM 821 C C . PHE A 1 105 ? 5.308 -10.613 9.943 1.00 84.25 105 PHE A C 1
ATOM 823 O O . PHE A 1 105 ? 4.690 -11.578 9.493 1.00 84.25 105 PHE A O 1
ATOM 830 N N . SER A 1 106 ? 5.675 -10.555 11.221 1.00 68.75 106 SER A N 1
ATOM 831 C CA . SER A 1 106 ? 5.265 -11.561 12.206 1.00 68.75 106 SER A CA 1
ATOM 832 C C . SER A 1 106 ? 3.912 -11.180 12.806 1.00 68.75 106 SER A C 1
ATOM 834 O O . SER A 1 106 ? 3.754 -10.072 13.315 1.00 68.75 106 SER A O 1
ATOM 836 N N . ASN A 1 107 ? 2.954 -12.110 12.776 1.00 62.69 107 ASN A N 1
ATOM 837 C CA . ASN A 1 107 ? 1.670 -11.951 13.458 1.00 62.69 107 ASN A CA 1
ATOM 838 C C . ASN A 1 107 ? 1.834 -11.995 14.992 1.00 62.69 107 ASN A C 1
ATOM 840 O O . ASN A 1 107 ? 2.856 -12.438 15.517 1.00 62.69 107 ASN A O 1
ATOM 844 N N . PHE A 1 108 ? 0.831 -11.477 15.696 1.00 53.44 108 PHE A N 1
ATOM 845 C CA . PHE A 1 108 ? 0.918 -11.004 17.071 1.00 53.44 108 PHE A CA 1
ATOM 846 C C . PHE A 1 108 ? 0.589 -12.090 18.109 1.00 53.44 108 PHE A C 1
ATOM 848 O O . PHE A 1 108 ? 0.254 -13.222 17.767 1.00 53.44 108 PHE A O 1
ATOM 855 N N . ARG A 1 109 ? 0.628 -11.704 19.396 1.00 48.19 109 ARG A N 1
ATOM 856 C CA . ARG A 1 109 ? -0.006 -12.440 20.501 1.00 48.19 109 ARG A CA 1
ATOM 857 C C . ARG A 1 109 ? -1.529 -12.504 20.303 1.00 48.19 109 ARG A C 1
ATOM 859 O O . ARG A 1 109 ? -2.186 -11.474 20.325 1.00 48.19 109 ARG A O 1
ATOM 866 N N . GLU A 1 110 ? -2.017 -13.724 20.103 1.00 50.72 110 GLU A N 1
ATOM 867 C CA . GLU A 1 110 ? -3.325 -14.345 20.405 1.00 50.72 110 GLU A CA 1
ATOM 868 C C . GLU A 1 110 ? -4.683 -13.624 20.209 1.00 50.72 110 GLU A C 1
ATOM 870 O O . GLU A 1 110 ? -5.678 -14.337 20.211 1.00 50.72 110 GLU A O 1
ATOM 875 N N . ASP A 1 111 ? -4.800 -12.322 19.908 1.00 51.56 111 ASP A N 1
ATOM 876 C CA . ASP A 1 111 ? -6.121 -11.678 19.685 1.00 51.56 111 ASP A CA 1
ATOM 877 C C . ASP A 1 111 ? -6.180 -10.762 18.442 1.00 51.56 111 ASP A C 1
ATOM 879 O O . ASP A 1 111 ? -6.572 -9.599 18.472 1.00 51.56 111 ASP A O 1
ATOM 883 N N . VAL A 1 112 ? -5.715 -11.300 17.308 1.00 56.09 112 VAL A N 1
ATOM 884 C CA . VAL A 1 112 ? -5.505 -10.567 16.037 1.00 56.09 112 VAL A CA 1
ATOM 885 C C . VAL A 1 112 ? -6.412 -11.034 14.897 1.00 56.09 112 VAL A C 1
ATOM 887 O O . VAL A 1 112 ? -6.384 -10.459 13.806 1.00 56.09 112 VAL A O 1
ATOM 890 N N . ALA A 1 113 ? -7.179 -12.109 15.100 1.00 60.59 113 ALA A N 1
ATOM 891 C CA . ALA A 1 113 ? -7.868 -12.806 14.011 1.00 60.59 113 ALA A CA 1
ATOM 892 C C . ALA A 1 113 ? -8.889 -11.905 13.294 1.00 60.59 113 ALA A C 1
ATOM 894 O O . ALA A 1 113 ? -8.987 -11.943 12.067 1.00 60.59 113 ALA A O 1
ATOM 895 N N . GLY A 1 114 ? -9.581 -11.040 14.045 1.00 71.88 114 GLY A N 1
ATOM 896 C CA . GLY A 1 114 ? -10.539 -10.080 13.494 1.00 71.88 114 GLY A CA 1
ATOM 897 C C . GLY A 1 114 ? -9.881 -9.009 12.623 1.00 71.88 114 GLY A C 1
ATOM 898 O O . GLY A 1 114 ? -10.319 -8.781 11.500 1.00 71.88 114 GLY A O 1
ATOM 899 N N . CYS A 1 115 ? -8.796 -8.384 13.091 1.00 81.81 115 CYS A N 1
ATOM 900 C CA . CYS A 1 115 ? -8.110 -7.349 12.318 1.00 81.81 115 CYS A CA 1
ATOM 901 C C . CYS A 1 115 ? -7.408 -7.918 11.082 1.00 81.81 115 CYS A C 1
ATOM 903 O O . CYS A 1 115 ? -7.611 -7.410 9.982 1.00 81.81 115 CYS A O 1
ATOM 905 N N . VAL A 1 116 ? -6.616 -8.988 11.236 1.00 78.69 116 VAL A N 1
ATOM 906 C CA . VAL A 1 116 ? -5.871 -9.578 10.109 1.00 78.69 116 VAL A CA 1
ATOM 907 C C . VAL A 1 116 ? -6.832 -10.059 9.029 1.00 78.69 116 VAL A C 1
ATOM 909 O O . VAL A 1 116 ? -6.582 -9.796 7.859 1.00 78.69 116 VAL A O 1
ATOM 912 N N . GLY A 1 117 ? -7.965 -10.668 9.398 1.00 80.81 117 GLY A N 1
ATOM 913 C CA . GLY A 1 117 ? -8.999 -11.050 8.433 1.00 80.81 117 GLY A CA 1
ATOM 914 C C . GLY A 1 117 ? -9.537 -9.872 7.609 1.00 80.81 117 GLY A C 1
ATOM 915 O O . GLY A 1 117 ? -9.821 -10.038 6.426 1.00 80.81 117 GLY A O 1
ATOM 916 N N . LEU A 1 118 ? -9.617 -8.670 8.193 1.00 85.38 118 LEU A N 1
ATOM 917 C CA . LEU A 1 118 ? -10.100 -7.460 7.515 1.00 85.38 118 LEU A CA 1
ATOM 918 C C . LEU A 1 118 ? -9.075 -6.812 6.577 1.00 85.38 118 LEU A C 1
ATOM 920 O O . LEU A 1 118 ? -9.479 -6.065 5.684 1.00 85.38 118 LEU A O 1
ATOM 924 N N . VAL A 1 119 ? -7.779 -7.055 6.793 1.00 87.62 119 VAL A N 1
ATOM 925 C CA . VAL A 1 119 ? -6.690 -6.431 6.017 1.00 87.62 119 VAL A CA 1
ATOM 926 C C . VAL A 1 119 ? -5.865 -7.436 5.209 1.00 87.62 119 VAL A C 1
ATOM 928 O O . VAL A 1 119 ? -4.919 -7.048 4.528 1.00 87.62 119 VAL A O 1
ATOM 931 N N . LEU A 1 120 ? -6.219 -8.725 5.233 1.00 88.19 120 LEU A N 1
ATOM 932 C CA . LEU A 1 120 ? -5.473 -9.783 4.544 1.00 88.19 120 LEU A CA 1
ATOM 933 C C . LEU A 1 120 ? -5.369 -9.532 3.034 1.00 88.19 120 LEU A C 1
ATOM 935 O O . LEU A 1 120 ? -4.298 -9.685 2.455 1.00 88.19 120 LEU A O 1
ATOM 939 N N . SER A 1 121 ? -6.452 -9.076 2.403 1.00 90.44 121 SER A N 1
ATOM 940 C CA . SER A 1 121 ? -6.466 -8.754 0.970 1.00 90.44 121 SER A CA 1
ATOM 941 C C . SER A 1 121 ? -5.533 -7.589 0.614 1.00 90.44 121 SER A C 1
ATOM 943 O O . SER A 1 121 ? -4.899 -7.596 -0.444 1.00 90.44 121 SER A O 1
ATOM 945 N N . GLU A 1 122 ? -5.406 -6.607 1.506 1.00 92.88 122 GLU A N 1
ATOM 946 C CA . GLU A 1 122 ? -4.492 -5.472 1.365 1.00 92.88 122 GLU A CA 1
ATOM 947 C C . GLU A 1 122 ? -3.037 -5.917 1.571 1.00 92.88 122 GLU A C 1
ATOM 949 O O . GLU A 1 122 ? -2.156 -5.574 0.783 1.00 92.88 122 GLU A O 1
ATOM 954 N N . ILE A 1 123 ? -2.786 -6.774 2.565 1.00 91.69 123 ILE A N 1
ATOM 955 C CA . ILE A 1 123 ? -1.478 -7.397 2.807 1.00 91.69 123 ILE A CA 1
ATOM 956 C C . ILE A 1 123 ? -1.027 -8.214 1.592 1.00 91.69 123 ILE A C 1
ATOM 958 O O . ILE A 1 123 ? 0.110 -8.073 1.140 1.00 91.69 123 ILE A O 1
ATOM 962 N N . ASP A 1 124 ? -1.906 -9.037 1.025 1.00 92.56 124 ASP A N 1
ATOM 963 C CA . ASP A 1 124 ? -1.594 -9.825 -0.167 1.00 92.56 124 ASP A CA 1
ATOM 964 C C . ASP A 1 124 ? -1.310 -8.934 -1.379 1.00 92.56 124 ASP A C 1
ATOM 966 O O . ASP A 1 124 ? -0.427 -9.233 -2.187 1.00 92.56 124 ASP A O 1
ATOM 970 N N . SER A 1 125 ? -2.020 -7.813 -1.501 1.00 94.25 125 SER A N 1
ATOM 971 C CA . SER A 1 125 ? -1.781 -6.825 -2.556 1.00 94.25 125 SER A CA 1
ATOM 972 C C . SER A 1 125 ? -0.424 -6.142 -2.384 1.00 94.25 125 SER A C 1
ATOM 974 O O . SER A 1 125 ? 0.338 -6.063 -3.348 1.00 94.25 125 SER A O 1
ATOM 976 N N . LEU A 1 126 ? -0.050 -5.761 -1.157 1.00 95.25 126 LEU A N 1
ATOM 977 C CA . LEU A 1 126 ? 1.290 -5.253 -0.846 1.00 95.25 126 LEU A CA 1
ATOM 978 C C . LEU A 1 126 ? 2.373 -6.278 -1.202 1.00 95.25 126 LEU A C 1
ATOM 980 O O . LEU A 1 126 ? 3.373 -5.925 -1.827 1.00 95.25 126 LEU A O 1
ATOM 984 N N . ARG A 1 127 ? 2.170 -7.553 -0.846 1.00 94.81 127 ARG A N 1
ATOM 985 C CA . ARG A 1 127 ? 3.111 -8.649 -1.134 1.00 94.81 127 ARG A CA 1
ATOM 986 C C . ARG A 1 127 ? 3.244 -8.919 -2.630 1.00 94.81 127 ARG A C 1
ATOM 988 O O . ARG A 1 127 ? 4.341 -9.207 -3.101 1.00 94.81 127 ARG A O 1
ATOM 995 N N . ARG A 1 128 ? 2.168 -8.783 -3.405 1.00 94.06 128 ARG A N 1
ATOM 996 C CA . ARG A 1 128 ? 2.223 -8.885 -4.872 1.00 94.06 128 ARG A CA 1
ATOM 997 C C . ARG A 1 128 ? 2.925 -7.688 -5.505 1.00 94.06 128 ARG A C 1
ATOM 999 O O . ARG A 1 128 ? 3.727 -7.884 -6.411 1.00 94.06 128 ARG A O 1
ATOM 1006 N N . MET A 1 129 ? 2.681 -6.481 -5.002 1.00 95.06 129 MET A N 1
ATOM 1007 C CA . MET A 1 129 ? 3.104 -5.236 -5.644 1.00 95.06 129 MET A CA 1
ATOM 1008 C C . MET A 1 129 ? 4.521 -4.788 -5.285 1.00 95.06 129 MET A C 1
ATOM 1010 O O . MET A 1 129 ? 5.210 -4.230 -6.138 1.00 95.06 129 MET A O 1
ATOM 1014 N N . TYR A 1 130 ? 4.962 -5.019 -4.047 1.00 96.19 130 TYR A N 1
ATOM 1015 C CA . TYR A 1 130 ? 6.179 -4.405 -3.526 1.00 96.19 130 TYR A CA 1
ATOM 1016 C C . TYR A 1 130 ? 7.228 -5.411 -3.071 1.00 96.19 130 TYR A C 1
ATOM 1018 O O . TYR A 1 130 ? 6.941 -6.459 -2.487 1.00 96.19 130 TYR A O 1
ATOM 1026 N N . ARG A 1 131 ? 8.484 -5.052 -3.315 1.00 95.31 131 ARG A N 1
ATOM 1027 C CA . ARG A 1 131 ? 9.689 -5.697 -2.797 1.00 95.31 131 ARG A CA 1
ATOM 1028 C C . ARG A 1 131 ? 10.459 -4.689 -1.957 1.00 95.31 131 ARG A C 1
ATOM 1030 O O . ARG A 1 131 ? 10.363 -3.487 -2.184 1.00 95.31 131 ARG A O 1
ATOM 1037 N N . ILE A 1 132 ? 11.259 -5.174 -1.018 1.00 94.06 132 ILE A N 1
ATOM 1038 C CA . ILE A 1 132 ? 12.205 -4.328 -0.280 1.00 94.06 132 ILE A CA 1
ATOM 1039 C C . ILE A 1 132 ? 13.628 -4.510 -0.829 1.00 94.06 132 ILE A C 1
ATOM 1041 O O . ILE A 1 132 ? 13.926 -5.568 -1.390 1.00 94.06 132 ILE A O 1
ATOM 1045 N N . PRO A 1 133 ? 14.536 -3.528 -0.685 1.00 90.38 133 PRO A N 1
ATOM 1046 C CA . PRO A 1 133 ? 15.917 -3.675 -1.129 1.00 90.38 133 PRO A CA 1
ATOM 1047 C C . PRO A 1 133 ? 16.596 -4.909 -0.522 1.00 90.38 133 PRO A C 1
ATOM 1049 O O . PRO A 1 133 ? 16.536 -5.135 0.691 1.00 90.38 133 PRO A O 1
ATOM 1052 N N . ASP A 1 134 ? 17.271 -5.693 -1.365 1.00 76.88 134 ASP A N 1
ATOM 1053 C CA . ASP A 1 134 ? 18.123 -6.794 -0.915 1.00 76.88 134 ASP A CA 1
ATOM 1054 C C . ASP A 1 134 ? 19.317 -6.236 -0.121 1.00 76.88 134 ASP A C 1
ATOM 1056 O O . ASP A 1 134 ? 20.047 -5.351 -0.583 1.00 76.88 134 ASP A O 1
ATOM 1060 N N . ARG A 1 135 ? 19.539 -6.773 1.084 1.00 65.56 135 ARG A N 1
ATOM 1061 C CA . ARG A 1 135 ? 20.678 -6.398 1.931 1.00 65.56 135 ARG A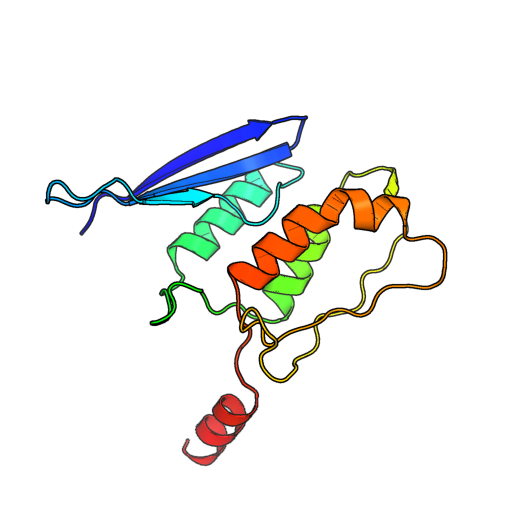 CA 1
ATOM 1062 C C . ARG A 1 135 ? 22.027 -6.720 1.279 1.00 65.56 135 ARG A C 1
ATOM 1064 O O . ARG A 1 135 ? 22.998 -6.027 1.583 1.00 65.56 135 ARG A O 1
ATOM 1071 N N . ARG A 1 136 ? 22.102 -7.698 0.365 1.00 58.03 136 ARG A N 1
ATOM 1072 C CA . ARG A 1 136 ? 23.345 -8.045 -0.353 1.00 58.03 136 ARG A CA 1
ATOM 1073 C C . ARG A 1 136 ? 23.815 -6.912 -1.273 1.00 58.03 136 ARG A C 1
ATOM 1075 O O . ARG A 1 136 ? 25.007 -6.621 -1.318 1.00 58.03 136 ARG A O 1
ATOM 1082 N N . HIS A 1 137 ? 22.893 -6.188 -1.913 1.00 50.22 137 HIS A N 1
ATOM 1083 C CA . HIS A 1 137 ? 23.231 -5.036 -2.761 1.00 50.22 137 HIS A CA 1
ATOM 1084 C C . HIS A 1 137 ? 23.616 -3.777 -1.968 1.00 50.22 137 HIS A C 1
ATOM 1086 O O . HIS A 1 137 ? 24.459 -3.001 -2.419 1.00 50.22 137 HIS A O 1
ATOM 1092 N N . ALA A 1 138 ? 23.042 -3.572 -0.778 1.00 50.66 138 ALA A N 1
ATOM 1093 C CA . ALA A 1 138 ? 23.364 -2.416 0.064 1.00 50.66 138 ALA A CA 1
ATOM 1094 C C . ALA A 1 138 ? 24.788 -2.483 0.653 1.00 50.66 138 ALA A C 1
ATOM 1096 O O . ALA A 1 138 ? 25.444 -1.451 0.795 1.00 50.66 138 ALA A O 1
ATOM 1097 N N . LEU A 1 139 ? 25.278 -3.688 0.968 1.00 49.66 139 LEU A N 1
ATOM 1098 C CA . LEU A 1 139 ? 26.649 -3.904 1.443 1.00 49.66 139 LEU A CA 1
ATOM 1099 C C . LEU A 1 139 ? 27.677 -3.785 0.311 1.00 49.66 139 LEU A C 1
ATOM 1101 O O . LEU A 1 139 ? 28.696 -3.129 0.497 1.00 49.66 139 LEU A O 1
ATOM 1105 N N . LEU A 1 140 ? 27.392 -4.332 -0.875 1.00 48.91 140 LEU A N 1
ATOM 1106 C CA . LEU A 1 140 ? 28.291 -4.222 -2.032 1.00 48.91 140 LEU A CA 1
ATOM 1107 C C . LEU A 1 140 ? 28.458 -2.776 -2.521 1.00 48.91 140 LEU A C 1
ATOM 1109 O O . LEU A 1 140 ? 29.575 -2.371 -2.822 1.00 48.91 140 LEU A O 1
ATOM 1113 N N . ARG A 1 141 ? 27.393 -1.959 -2.529 1.00 49.19 141 ARG A N 1
ATOM 1114 C CA . ARG A 1 141 ? 27.509 -0.530 -2.883 1.00 49.19 141 ARG A CA 1
ATOM 1115 C C . ARG A 1 141 ? 28.357 0.281 -1.902 1.00 49.19 141 ARG A C 1
ATOM 1117 O O . ARG A 1 141 ? 28.979 1.232 -2.340 1.00 49.19 141 ARG A O 1
ATOM 1124 N N . ARG A 1 142 ? 28.391 -0.087 -0.615 1.00 49.62 142 ARG A N 1
ATOM 1125 C CA . ARG A 1 142 ? 29.233 0.569 0.406 1.00 49.62 142 ARG A CA 1
ATOM 1126 C C . ARG A 1 142 ? 30.695 0.127 0.382 1.00 49.62 142 ARG A C 1
ATOM 1128 O O . ARG A 1 142 ? 31.531 0.829 0.926 1.00 49.62 142 ARG A O 1
ATOM 1135 N N . LEU A 1 143 ? 30.989 -1.047 -0.173 1.00 50.25 143 LEU A N 1
ATOM 1136 C CA . LEU A 1 143 ? 32.355 -1.570 -0.287 1.00 50.25 143 LEU A CA 1
ATOM 1137 C C . LEU A 1 143 ? 33.045 -1.139 -1.590 1.00 50.25 143 LEU A C 1
ATOM 1139 O O . LEU A 1 143 ? 34.258 -1.270 -1.705 1.00 50.25 143 LEU A O 1
ATOM 1143 N N . LEU A 1 144 ? 32.272 -0.654 -2.566 1.00 51.75 144 LEU A N 1
ATOM 1144 C CA . LEU A 1 144 ? 32.745 -0.191 -3.875 1.00 51.75 144 LEU A CA 1
ATOM 1145 C C . LEU A 1 144 ? 32.691 1.344 -4.031 1.00 51.75 144 LEU A C 1
ATOM 1147 O O . LEU A 1 144 ? 32.928 1.847 -5.127 1.00 51.75 144 LEU A O 1
ATOM 1151 N N . SER A 1 145 ? 32.362 2.068 -2.955 1.00 50.19 145 SER A N 1
ATOM 1152 C CA . SER A 1 145 ? 32.354 3.535 -2.836 1.00 50.19 145 SER A CA 1
ATOM 1153 C C . SER A 1 145 ? 33.378 3.980 -1.806 1.00 50.19 145 SER A C 1
ATOM 1155 O O . SER A 1 145 ? 34.073 4.983 -2.057 1.00 50.19 145 SER A O 1
#

Sequence (145 aa):
MDAASWDIVEASGRYKWLVSFGSMTPAPLSVRDSAVSFATRDEAEKDLGAFLNLEPRSDGTFVRSKTDIDELLAAAVRGRTHCEGLWFAKVQWQEPDEVGCNWRFSNFREDVAGCVGLVLSEIDSLRRMYRIPDRRHALLRRLLS

Secondary structure (DSSP, 8-state):
---EEEEEEEETTEEEEEEEE--SSSPPPEEEE-SS-BSSHHHHHHHHHHHHTPPBPTTS-EE--HHHHHHHHHHHHTT-GGGTT--PPPPEE-S--TT---EE----SS--HHHHHHHHHHHHHHHHHEEPPPHHHHHHHHH--